Protein 8H6R (pdb70)

Structure (mmCIF, N/CA/C/O backbone):
data_8H6R
#
_entry.id   8H6R
#
_cell.length_a   65.375
_cell.length_b   65.375
_cell.length_c   52.446
_cell.angle_alpha   90.000
_cell.angle_beta   90.000
_cell.angle_gamma   120.000
#
_symmetry.space_group_name_H-M   'P 61'
#
loop_
_entity.id
_entity.type
_entity.pdbx_description
1 polymer 'Transcription elongation factor TFIIS'
2 water water
#
loop_
_atom_site.group_PDB
_atom_site.id
_atom_site.type_symbol
_atom_site.label_atom_id
_atom_site.label_alt_id
_atom_site.label_comp_id
_atom_site.label_asym_id
_atom_site.label_entity_id
_atom_site.label_seq_id
_atom_site.pdbx_PDB_ins_code
_atom_site.Cartn_x
_atom_site.Cartn_y
_atom_site.Cartn_z
_atom_site.occupancy
_atom_site.B_iso_or_equiv
_atom_site.auth_seq_id
_atom_site.auth_comp_id
_atom_site.auth_asym_id
_atom_site.auth_atom_id
_atom_site.pdbx_PDB_model_num
ATOM 1 N N . MET A 1 1 ? -15.40725 -8.67440 -4.80123 1.000 55.66916 1 MET A N 1
ATOM 2 C CA . MET A 1 1 ? -16.05913 -9.98581 -4.47560 1.000 51.55795 1 MET A CA 1
ATOM 3 C C . MET A 1 1 ? -17.46781 -9.75280 -3.94405 1.000 47.78404 1 MET A C 1
ATOM 4 O O . MET A 1 1 ? -17.80119 -8.66431 -3.45041 1.000 44.34054 1 MET A O 1
ATOM 20 N N . GLU A 1 2 ? -18.30056 -10.79108 -4.03926 1.000 45.29511 2 GLU A N 1
ATOM 21 C CA . GLU A 1 2 ? -19.67689 -10.67914 -3.56547 1.000 44.10371 2 GLU A CA 1
ATOM 22 C C . GLU A 1 2 ? -19.71852 -10.65349 -2.04867 1.000 42.68765 2 GLU A C 1
ATOM 23 O O . GLU A 1 2 ? -20.59715 -10.01609 -1.45258 1.000 41.67222 2 GLU A O 1
ATOM 35 N N . SER A 1 3 ? -18.78703 -11.35830 -1.40880 1.000 43.26607 3 SER A N 1
ATOM 36 C CA . SER A 1 3 ? -18.75782 -11.35549 0.04723 1.000 41.48816 3 SER A CA 1
ATOM 37 C C . SER A 1 3 ? -18.51259 -9.94762 0.56997 1.000 41.08503 3 SER A C 1
ATOM 38 O O . SER A 1 3 ? -19.13384 -9.52123 1.55039 1.000 40.59214 3 SER A O 1
ATOM 46 N N . ASP A 1 4 ? -17.62382 -9.20207 -0.09185 1.000 40.42968 4 ASP A N 1
ATOM 47 C CA . ASP A 1 4 ? -17.37486 -7.82182 0.30924 1.000 41.14613 4 ASP A CA 1
ATOM 48 C C . ASP A 1 4 ? -18.60539 -6.95247 0.08236 1.000 39.48944 4 ASP A C 1
ATOM 49 O O . ASP A 1 4 ? -18.92854 -6.09530 0.91275 1.000 38.37543 4 ASP A O 1
ATOM 58 N N . LEU A 1 5 ? -19.29617 -7.15050 -1.04228 1.000 40.34725 5 LEU A N 1
ATOM 59 C CA . LEU A 1 5 ? -20.53708 -6.42404 -1.28618 1.000 39.65106 5 LEU A CA 1
ATOM 60 C C . LEU A 1 5 ? -21.53364 -6.66777 -0.16115 1.000 37.11313 5 LEU A C 1
ATOM 61 O O . LEU A 1 5 ? -22.11108 -5.72376 0.39374 1.000 35.80727 5 LEU A O 1
ATOM 77 N N . ILE A 1 6 ? -21.74518 -7.93921 0.18558 1.000 37.35802 6 ILE A N 1
ATOM 78 C CA . ILE A 1 6 ? -22.69910 -8.28130 1.23655 1.000 37.81569 6 ILE A CA 1
ATOM 79 C C . ILE A 1 6 ? -22.28559 -7.63628 2.55253 1.000 36.17619 6 ILE A C 1
ATOM 80 O O . ILE A 1 6 ? -23.10997 -7.05233 3.26201 1.000 34.77230 6 ILE A O 1
ATOM 96 N N . ASP A 1 7 ? -21.00244 -7.74034 2.90641 1.000 37.87927 7 ASP A N 1
ATOM 97 C CA . ASP A 1 7 ? -20.53881 -7.19996 4.18064 1.000 36.98001 7 ASP A CA 1
ATOM 98 C C . ASP A 1 7 ? -20.72613 -5.68747 4.24815 1.000 35.00251 7 ASP A C 1
ATOM 99 O O . ASP A 1 7 ? -21.18335 -5.15232 5.26874 1.000 33.11858 7 ASP A O 1
ATOM 108 N N . LEU A 1 8 ? -20.35029 -4.97657 3.18097 1.000 35.52234 8 LEU A N 1
ATOM 109 C CA . LEU A 1 8 ? -20.49700 -3.52625 3.17554 1.000 34.65832 8 LEU A CA 1
ATOM 110 C C . LEU A 1 8 ? -21.96236 -3.13060 3.26223 1.000 34.08452 8 LEU A C 1
ATOM 111 O O . LEU A 1 8 ? -22.31693 -2.18540 3.97904 1.000 33.27366 8 LEU A O 1
ATOM 127 N N . PHE A 1 9 ? -22.83909 -3.84789 2.55520 1.000 33.55151 9 PHE A N 1
ATOM 128 C CA . PHE A 1 9 ? -24.25150 -3.51125 2.65638 1.000 33.42045 9 PHE A CA 1
ATOM 129 C C . PHE A 1 9 ? -24.78472 -3.79270 4.05286 1.000 32.29047 9 PHE A C 1
ATOM 130 O O . PHE A 1 9 ? -25.64422 -3.06259 4.55430 1.000 33.38476 9 PHE A O 1
ATOM 147 N N . GLU A 1 10 ? -24.32213 -4.87461 4.67868 1.000 33.10127 10 GLU A N 1
ATOM 148 C CA . GLU A 1 10 ? -24.75724 -5.17475 6.03680 1.000 34.24367 10 GLU A CA 1
ATOM 149 C C . GLU A 1 10 ? -24.35021 -4.06542 6.99250 1.000 32.38340 10 GLU A C 1
ATOM 150 O O . GLU A 1 10 ? -25.14394 -3.64185 7.84286 1.000 32.11476 10 GLU A O 1
ATOM 162 N N . GLY A 1 11 ? -23.11317 -3.58364 6.87116 1.000 33.09601 11 GLY A N 1
ATOM 163 C CA . GLY A 1 11 ? -22.69699 -2.44468 7.67131 1.000 32.39652 11 GLY A CA 1
ATOM 164 C C . GLY A 1 11 ? -23.57976 -1.22602 7.43720 1.000 34.01419 11 GLY A C 1
ATOM 165 O O . GLY A 1 11 ? -24.04093 -0.58264 8.38335 1.000 34.43318 11 GLY A O 1
ATOM 169 N N . ALA A 1 12 ? -23.82372 -0.91115 6.16539 1.000 31.74319 12 ALA A N 1
ATOM 170 C CA . ALA A 1 12 ? -24.65434 0.24593 5.84094 1.000 31.87164 12 ALA A CA 1
ATOM 171 C C . ALA A 1 12 ? -26.04552 0.12119 6.44386 1.000 31.35414 12 ALA A C 1
ATOM 172 O O . ALA A 1 12 ? -26.58122 1.09050 6.99639 1.000 30.35454 12 ALA A O 1
ATOM 179 N N . LYS A 1 13 ? -26.65548 -1.06050 6.33464 1.000 29.80846 13 LYS A N 1
ATOM 180 C CA . LYS A 1 13 ? -28.01436 -1.23772 6.83121 1.000 32.04352 13 LYS A CA 1
ATOM 181 C C . LYS A 1 13 ? -28.05089 -1.19259 8.35233 1.000 33.28577 13 LYS A C 1
ATOM 182 O O . LYS A 1 13 ? -28.95260 -0.58135 8.93217 1.000 32.01526 13 LYS A O 1
ATOM 201 N N . LYS A 1 14 ? -27.09274 -1.84266 9.01398 1.000 33.08595 14 LYS A N 1
ATOM 202 C CA . LYS A 1 14 ? -26.99072 -1.73581 10.46414 1.000 33.23798 14 LYS A CA 1
ATOM 203 C C . LYS A 1 14 ? -26.93546 -0.27677 10.89177 1.000 32.71725 14 LYS A C 1
ATOM 204 O O . LYS A 1 14 ? -27.63268 0.14515 11.82299 1.000 32.79330 14 LYS A O 1
ATOM 223 N N . ALA A 1 15 ? -26.09925 0.51525 10.21134 1.000 31.86600 15 ALA A N 1
ATOM 224 C CA . ALA A 1 15 ? -25.95043 1.91872 10.58085 1.000 32.82608 15 ALA A CA 1
ATOM 225 C C . ALA A 1 15 ? -27.24470 2.69296 10.34649 1.000 32.95993 15 ALA A C 1
ATOM 226 O O . ALA A 1 15 ? -27.73309 3.38972 11.24491 1.000 33.19486 15 ALA A O 1
ATOM 233 N N . ALA A 1 16 ? -27.80835 2.59337 9.14063 1.000 33.63842 16 ALA A N 1
ATOM 234 C CA . ALA A 1 16 ? -29.05707 3.28740 8.84272 1.000 35.04003 16 ALA A CA 1
ATOM 235 C C . ALA A 1 16 ? -30.14510 2.91483 9.84127 1.000 34.71950 16 ALA A C 1
ATOM 236 O O . ALA A 1 16 ? -30.94280 3.76520 10.25838 1.000 35.20165 16 ALA A O 1
ATOM 243 N N . ASP A 1 17 ? -30.17768 1.64762 10.25706 1.000 34.49281 17 ASP A N 1
ATOM 244 C CA . ASP A 1 17 ? -31.25328 1.16103 11.11099 1.000 35.83735 17 ASP A CA 1
ATOM 245 C C . ASP A 1 17 ? -31.06916 1.61143 12.55134 1.000 34.21921 17 ASP A C 1
ATOM 246 O O . ASP A 1 17 ? -32.04443 1.98203 13.21223 1.000 33.69865 17 ASP A O 1
ATOM 255 N N . ALA A 1 18 ? -29.83256 1.59695 13.05784 1.000 34.41088 18 ALA A N 1
ATOM 256 C CA . ALA A 1 18 ? -29.57892 2.19763 14.36231 1.000 34.08539 18 ALA A CA 1
ATOM 257 C C . ALA A 1 18 ? -29.91707 3.68195 14.34565 1.000 35.46384 18 ALA A C 1
ATOM 258 O O . ALA A 1 18 ? -30.43432 4.22122 15.33115 1.000 32.82764 18 ALA A O 1
ATOM 265 N N . ALA A 1 19 ? -29.64177 4.35913 13.22803 1.000 34.87865 19 ALA A N 1
ATOM 266 C CA . ALA A 1 19 ? -29.94506 5.78299 13.14024 1.000 35.81808 19 ALA A CA 1
ATOM 267 C C . ALA A 1 19 ? -31.44741 6.02678 13.17079 1.000 35.37376 19 ALA A C 1
ATOM 268 O O . ALA A 1 19 ? -31.91565 6.98850 13.79352 1.000 34.38786 19 ALA A O 1
ATOM 275 N N . ALA A 1 20 ? -32.21907 5.17074 12.49675 1.000 35.25005 20 ALA A N 1
ATOM 276 C CA . ALA A 1 20 ? -33.66759 5.34724 12.48786 1.000 36.81602 20 ALA A CA 1
ATOM 277 C C . ALA A 1 20 ? -34.29364 4.96271 13.82188 1.000 35.22643 20 ALA A C 1
ATOM 278 O O . ALA A 1 20 ? -35.27312 5.58529 14.24791 1.000 33.64844 20 ALA A O 1
ATOM 285 N N . LEU A 1 21 ? -33.75461 3.94394 14.49473 1.000 35.79711 21 LEU A N 1
ATOM 286 C CA . LEU A 1 21 ? -34.34280 3.48813 15.74902 1.000 36.68516 21 LEU A CA 1
ATOM 287 C C . LEU A 1 21 ? -33.91579 4.34381 16.92894 1.000 36.46130 21 LEU A C 1
ATOM 288 O O . LEU A 1 21 ? -34.69864 4.51920 17.86624 1.000 34.65047 21 LEU A O 1
ATOM 304 N N . ASP A 1 22 ? -32.69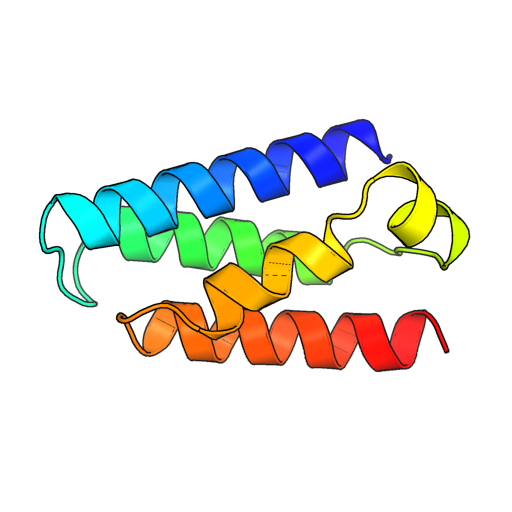460 4.87475 16.90983 1.000 35.98798 22 ASP A N 1
ATOM 305 C CA . ASP A 1 22 ? -32.19816 5.72214 17.98625 1.000 36.61541 22 ASP A CA 1
ATOM 306 C C . ASP A 1 22 ? -32.52341 7.19461 17.76624 1.000 36.45432 22 ASP A C 1
ATOM 307 O O . ASP A 1 22 ? -32.07371 8.04337 18.54151 1.000 37.70681 22 ASP A O 1
ATOM 316 N N . GLY A 1 23 ? -33.28324 7.51512 16.72449 1.000 37.50640 23 GLY A N 1
ATOM 317 C CA . GLY A 1 23 ? -33.64132 8.89257 16.45450 1.000 38.32156 23 GLY A CA 1
ATOM 318 C C . GLY A 1 23 ? -32.44120 9.80356 16.30275 1.000 38.91631 23 GLY A C 1
ATOM 319 O O . GLY A 1 23 ? -32.32940 10.82174 16.99416 1.000 41.69392 23 GLY A O 1
ATOM 323 N N . VAL A 1 24 ? -31.54046 9.44803 15.39438 1.000 38.59639 24 VAL A N 1
ATOM 324 C CA . VA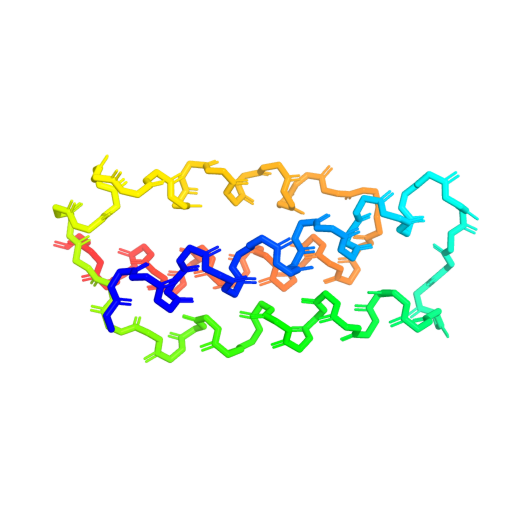L A 1 24 ? -30.30971 10.19677 15.17610 1.000 40.26802 24 VAL A CA 1
ATOM 325 C C . VAL A 1 24 ? -30.52640 11.19781 14.05201 1.000 42.55174 24 VAL A C 1
ATOM 326 O O . VAL A 1 24 ? -31.17672 10.89511 13.04326 1.000 42.53154 24 VAL A O 1
ATOM 330 N N . THR A 1 25 ? -29.97316 12.39693 14.22354 1.000 44.45589 25 THR A N 1
ATOM 331 C CA . THR A 1 25 ? -30.06725 13.44075 13.21743 1.000 44.36507 25 THR A CA 1
ATOM 332 C C . THR A 1 25 ? -28.95092 13.27695 12.18505 1.000 45.80210 25 THR A C 1
ATOM 333 O O . THR A 1 25 ? -28.10779 12.38104 12.27552 1.000 44.56681 25 THR A O 1
ATOM 337 N N . SER A 1 26 ? -28.93952 14.16725 11.18895 1.000 46.83366 26 SER A N 1
ATOM 338 C CA . SER A 1 26 ? -27.93609 14.08265 10.13183 1.000 46.76746 26 SER A CA 1
ATOM 339 C C . SER A 1 26 ? -26.52096 14.21252 10.68272 1.000 46.76764 26 SER A C 1
ATOM 340 O O . SER A 1 26 ? -25.57739 13.65930 10.10678 1.000 45.73551 26 SER A O 1
ATOM 344 N N . SER A 1 27 ? -26.35270 14.93253 11.78789 1.000 47.83648 27 SER A N 1
ATOM 345 C CA . SER A 1 27 ? -25.04455 15.12457 12.39831 1.000 47.64808 27 SER A CA 1
ATOM 346 C C . SER A 1 27 ? -24.63081 13.97023 13.30478 1.000 45.68636 27 SER A C 1
ATOM 347 O O . SER A 1 27 ? -23.66633 14.12118 14.06184 1.000 47.99431 27 SER A O 1
ATOM 351 N N . GLY A 1 28 ? -25.32117 12.83353 13.24484 1.000 45.45874 28 GLY A N 1
ATOM 352 C CA . GLY A 1 28 ? -25.01810 11.71070 14.09821 1.000 44.83249 28 GLY A CA 1
ATOM 353 C C . GLY A 1 28 ? -23.97585 10.78763 13.50286 1.000 43.25223 28 GLY A C 1
ATOM 354 O O . GLY A 1 28 ? -23.76377 10.74868 12.28562 1.000 42.48609 28 GLY A O 1
ATOM 358 N N . PRO A 1 29 ? -23.30192 10.01477 14.36114 1.000 44.21364 29 PRO A N 1
ATOM 359 C CA . PRO A 1 29 ? -22.24275 9.12918 13.84301 1.000 45.23731 29 PRO A CA 1
ATOM 360 C C . PRO A 1 29 ? -22.77978 7.98001 13.00884 1.000 41.58588 29 PRO A C 1
ATOM 361 O O . PRO A 1 29 ? -22.12993 7.56760 12.03828 1.000 39.74561 29 PRO A O 1
ATOM 372 N N . GLU A 1 30 ? -23.94244 7.43291 13.37207 1.000 41.58487 30 GLU A N 1
ATOM 373 C CA . GLU A 1 30 ? -24.51491 6.34002 12.59331 1.000 41.00448 30 GLU A CA 1
ATOM 374 C C . GLU A 1 30 ? -24.78007 6.77477 11.15987 1.000 37.88041 30 GLU A C 1
ATOM 375 O O . GLU A 1 30 ? -24.53156 6.01688 10.21243 1.000 35.36090 30 GLU A O 1
ATOM 387 N N . VAL A 1 31 ? -25.28981 7.99340 10.98181 1.000 39.01121 31 VAL A N 1
ATOM 388 C CA . VAL A 1 31 ? -25.50139 8.51081 9.63618 1.000 38.56912 31 VAL A CA 1
ATOM 389 C C . VAL A 1 31 ? -24.18229 8.55711 8.88061 1.000 37.16222 31 VAL A C 1
ATOM 390 O O . VAL A 1 31 ? -24.11006 8.16197 7.71580 1.000 37.15415 31 VAL A O 1
ATOM 403 N N . SER A 1 32 ? -23.11438 9.02045 9.53308 1.000 38.90522 32 SER A N 1
ATOM 404 C CA . SER A 1 32 ? -21.82487 9.11075 8.85420 1.000 40.48752 32 SER A CA 1
ATOM 405 C C . SER A 1 32 ? -21.31861 7.73344 8.43911 1.000 38.97252 32 SER A C 1
ATOM 406 O O . SER A 1 32 ? -20.78948 7.56064 7.33225 1.000 38.36052 32 SER A O 1
ATOM 414 N N . GLN A 1 33 ? -21.46237 6.74156 9.31978 1.000 38.89076 33 GLN A N 1
ATOM 415 C CA . GLN A 1 33 ? -21.02068 5.39285 8.98100 1.000 37.82797 33 GLN A CA 1
ATOM 416 C C . GLN A 1 33 ? -21.81962 4.83704 7.81001 1.000 36.05723 33 GLN A C 1
ATOM 417 O O . GLN A 1 33 ? -21.25452 4.21732 6.89931 1.000 36.06603 33 GLN A O 1
ATOM 431 N N . CYS A 1 34 ? -23.13812 5.04381 7.81575 1.000 37.60742 34 CYS A N 1
ATOM 432 C CA . CYS A 1 34 ? -23.95101 4.59777 6.69009 1.000 37.29769 34 CYS A CA 1
ATOM 433 C C . CYS A 1 34 ? -23.52516 5.28977 5.39953 1.000 37.57001 34 CYS A C 1
ATOM 434 O O . CYS A 1 34 ? -23.42713 4.65309 4.34590 1.000 36.13368 34 CYS A O 1
ATOM 442 N N . ILE A 1 35 ? -23.27814 6.59829 5.46857 1.000 36.95864 35 ILE A N 1
ATOM 443 C CA . ILE A 1 35 ? -22.87184 7.35655 4.28937 1.000 39.03313 35 ILE A CA 1
ATOM 444 C C . ILE A 1 35 ? -21.58878 6.77118 3.71647 1.000 38.92548 35 ILE A C 1
ATOM 445 O O . ILE A 1 35 ? -21.48591 6.49725 2.51284 1.000 37.69989 35 ILE A O 1
ATOM 461 N N . ASP A 1 36 ? -20.58117 6.56548 4.57029 1.000 38.78415 36 ASP A N 1
ATOM 462 C CA . ASP A 1 36 ? -19.31064 6.01993 4.10110 1.000 39.11300 36 ASP A CA 1
ATOM 463 C C . ASP A 1 36 ? -19.50272 4.63899 3.48387 1.000 37.62332 36 ASP A C 1
ATOM 464 O O . ASP A 1 36 ? -19.00073 4.35546 2.38584 1.000 38.12287 36 ASP A O 1
ATOM 473 N N . ALA A 1 37 ? -20.22138 3.76040 4.19024 1.000 38.24565 37 ALA A N 1
ATOM 474 C CA . ALA A 1 37 ? -20.46194 2.42089 3.66879 1.000 38.10241 37 ALA A CA 1
ATOM 475 C C . ALA A 1 37 ? -21.11023 2.48119 2.29376 1.000 37.04362 37 ALA A C 1
ATOM 476 O O . ALA A 1 37 ? -20.74131 1.72330 1.38995 1.000 36.31688 37 ALA A O 1
ATOM 483 N N . LEU A 1 38 ? -22.07457 3.38405 2.11294 1.000 37.84892 38 LEU A N 1
ATOM 484 C CA . LEU A 1 38 ? -22.73591 3.49889 0.82000 1.000 37.18319 38 LEU A CA 1
ATOM 485 C C . LEU A 1 38 ? -21.79943 4.05528 -0.24325 1.000 37.95890 38 LEU A C 1
ATOM 486 O O . LEU A 1 38 ? -21.93502 3.71596 -1.42433 1.000 36.59662 38 LEU A O 1
ATOM 502 N N . LYS A 1 39 ? -20.85723 4.91484 0.14965 1.000 38.29938 39 LYS A N 1
ATOM 503 C CA . LYS A 1 39 ? -19.94004 5.48286 -0.83369 1.000 38.58423 39 LYS A CA 1
ATOM 504 C C . LYS A 1 39 ? -18.92909 4.45502 -1.32487 1.000 37.00164 39 LYS A C 1
ATOM 505 O O . LYS A 1 39 ? -18.58142 4.44825 -2.51168 1.000 36.67931 39 LYS A O 1
ATOM 524 N N . GLN A 1 40 ? -18.42667 3.59571 -0.43593 1.000 38.38022 40 GLN A N 1
ATOM 525 C CA . GLN A 1 40 ? -17.52064 2.54690 -0.89610 1.000 39.65880 40 GLN A CA 1
ATOM 526 C C . GLN A 1 40 ? -18.21011 1.63385 -1.89996 1.000 38.33714 40 GLN A C 1
ATOM 527 O O . GLN A 1 40 ? -17.59002 1.17363 -2.86873 1.000 37.35270 40 GLN A O 1
ATOM 541 N N . LEU A 1 41 ? -19.49424 1.35847 -1.67748 1.000 38.72879 41 LEU A N 1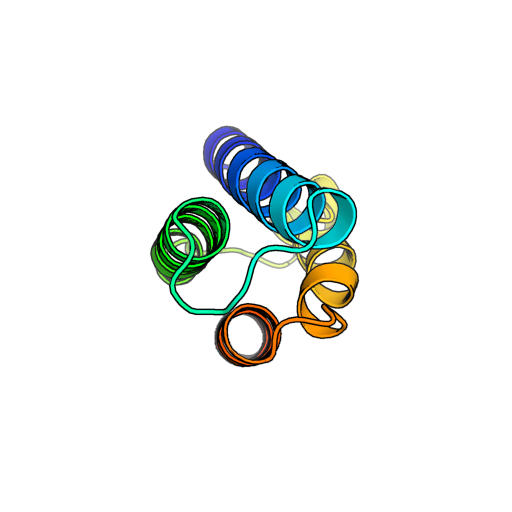
ATOM 542 C CA . LEU A 1 41 ? -20.21454 0.45522 -2.56549 1.000 38.94939 41 LEU A CA 1
ATOM 543 C C . LEU A 1 41 ? -20.25935 0.98421 -3.99255 1.000 39.40256 41 LEU A C 1
ATOM 544 O O . LEU A 1 41 ? -20.33630 0.19955 -4.94170 1.000 38.36975 41 LEU A O 1
ATOM 560 N N . LYS A 1 42 ? -20.21893 2.30685 -4.16815 1.000 38.65616 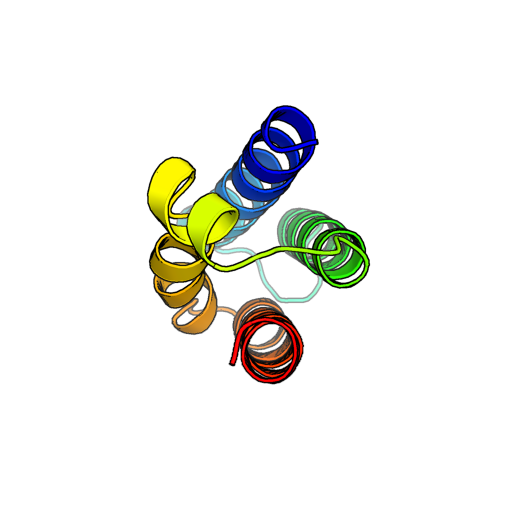42 LYS A N 1
ATOM 561 C CA . LYS A 1 42 ? -20.26269 2.86639 -5.51431 1.000 38.53867 42 LYS A CA 1
ATOM 562 C C . LYS A 1 42 ? -19.15875 2.28656 -6.39344 1.000 38.55001 42 LYS A C 1
ATOM 563 O O . LYS A 1 42 ? -19.38228 1.98824 -7.57224 1.000 37.89464 42 LYS A O 1
ATOM 582 N N . LYS A 1 43 ? -17.95670 2.12552 -5.83611 1.000 39.79396 43 LYS A N 1
ATOM 583 C CA . LYS A 1 43 ? -16.79406 1.68046 -6.59268 1.000 40.87354 43 LYS A CA 1
ATOM 584 C C . LYS A 1 43 ? -16.84628 0.19699 -6.94267 1.000 40.25530 43 LYS A C 1
ATOM 585 O O . LYS A 1 43 ? -15.99901 -0.26822 -7.71080 1.000 41.51537 43 LYS A O 1
ATOM 604 N N . PHE A 1 44 ? -17.82040 -0.54483 -6.42508 1.000 40.59434 44 PHE A N 1
ATOM 605 C CA . PHE A 1 44 ? -17.88219 -1.98434 -6.65386 1.000 41.29977 44 PHE A CA 1
ATOM 606 C C . PHE A 1 44 ? -18.37436 -2.26199 -8.06378 1.000 40.31332 44 PHE A C 1
ATOM 607 O O . PHE A 1 44 ? -19.47153 -1.82395 -8.42654 1.000 39.21783 44 PHE A O 1
ATOM 624 N N . PRO A 1 45 ? -17.61044 -2.98790 -8.89290 1.000 41.94997 45 PRO A N 1
ATOM 625 C CA . PRO A 1 45 ? -18.07095 -3.27562 -10.27133 1.000 40.69713 45 PRO A CA 1
ATOM 626 C C . PRO A 1 45 ? -19.13343 -4.36756 -10.29265 1.000 39.85030 45 PRO A C 1
ATOM 627 O O . PRO A 1 45 ? -18.90759 -5.50892 -10.70720 1.000 40.17414 45 PRO A O 1
ATOM 638 N N . VAL A 1 46 ? -20.33527 -4.02530 -9.81629 1.000 40.61939 46 VAL A N 1
ATOM 639 C CA . VAL A 1 46 ? -21.40881 -5.00747 -9.74040 1.000 40.30011 46 VAL A CA 1
ATOM 640 C C . VAL A 1 46 ? -21.81010 -5.43932 -11.14689 1.000 40.18833 46 VAL A C 1
ATOM 641 O O . VAL A 1 46 ? -21.67440 -4.68507 -12.12241 1.000 39.78805 46 VAL A O 1
ATOM 654 N N . THR A 1 47 ? -22.30691 -6.66358 -11.25584 1.000 40.41216 47 THR A N 1
ATOM 655 C CA . THR A 1 47 ? -22.87562 -7.18778 -12.48571 1.000 40.60280 47 THR A CA 1
ATOM 656 C C . THR A 1 47 ? -24.29510 -7.66215 -12.20550 1.000 40.66703 47 THR A C 1
ATOM 657 O O . THR A 1 47 ? -24.72680 -7.76826 -11.05517 1.000 39.76572 47 THR A O 1
ATOM 668 N N . TYR A 1 48 ? -25.02267 -7.96206 -13.28061 1.000 39.25533 48 TYR A N 1
ATOM 669 C CA . TYR A 1 48 ? -26.40621 -8.39661 -13.12926 1.000 39.65660 48 TYR A CA 1
ATOM 670 C C . TYR A 1 48 ? -26.49545 -9.63575 -12.24794 1.000 39.00253 48 TYR A C 1
ATOM 671 O O . TYR A 1 48 ? -27.24213 -9.65895 -11.26241 1.000 38.15819 48 TYR A O 1
ATOM 689 N N . ASP A 1 49 ? -25.73761 -10.68161 -12.58969 1.000 39.88960 49 ASP A N 1
ATOM 690 C CA . ASP A 1 49 ? -25.78482 -11.90931 -11.79965 1.000 41.44990 49 ASP A CA 1
ATOM 691 C C . ASP A 1 49 ? -25.38354 -11.65898 -10.35177 1.000 41.83744 49 ASP A C 1
ATOM 692 O O . ASP A 1 49 ? -25.89246 -12.33214 -9.44490 1.000 41.32320 49 ASP A O 1
ATOM 701 N N . THR A 1 50 ? -24.47169 -10.71683 -10.11304 1.000 39.21271 50 THR A N 1
ATOM 702 C CA . THR A 1 50 ? -24.14631 -10.35039 -8.73997 1.000 41.34515 50 THR A CA 1
ATOM 703 C C . THR A 1 50 ? -25.38416 -9.83038 -8.02168 1.000 39.46093 50 THR A C 1
ATOM 704 O O . THR A 1 50 ? -25.66135 -10.20883 -6.87869 1.000 38.74682 50 THR A O 1
ATOM 715 N N . LEU A 1 51 ? -26.15660 -8.97120 -8.68890 1.000 37.71801 51 LEU A N 1
ATOM 716 C CA . LEU A 1 51 ? -27.34633 -8.42078 -8.05114 1.000 38.19124 51 LEU A CA 1
ATOM 717 C C . LEU A 1 51 ? -28.43689 -9.47042 -7.89861 1.000 39.00666 51 LEU A C 1
ATOM 718 O O . LEU A 1 51 ? -29.29863 -9.34808 -7.02127 1.000 39.07394 51 LEU A O 1
ATOM 734 N N . VAL A 1 52 ? -28.42588 -10.50304 -8.73745 1.000 39.55879 52 VAL A N 1
ATOM 735 C CA . VAL A 1 52 ? -29.37920 -11.59172 -8.55097 1.000 39.14271 52 VAL A CA 1
ATOM 736 C C . VAL A 1 52 ? -28.99174 -12.42740 -7.33725 1.000 38.91222 52 VAL A C 1
ATOM 737 O O . VAL A 1 52 ? -29.83207 -12.75648 -6.49070 1.000 38.85376 52 VAL A O 1
ATOM 750 N N . ALA A 1 53 ? -27.70970 -12.77966 -7.23441 1.000 38.38676 53 ALA A N 1
ATOM 751 C CA . ALA A 1 53 ? -27.27057 -13.68591 -6.17996 1.000 38.76295 53 ALA A CA 1
ATOM 752 C C . ALA A 1 53 ? -27.28327 -13.00512 -4.81763 1.000 39.19715 53 ALA A C 1
ATOM 753 O O . ALA A 1 53 ? -27.63497 -13.62803 -3.80844 1.000 37.69587 53 ALA A O 1
ATOM 760 N N . THR A 1 54 ? -26.89842 -11.73115 -4.76575 1.000 37.86105 54 THR A N 1
ATOM 761 C CA . THR A 1 54 ? -26.77288 -11.02751 -3.49630 1.000 38.52618 54 THR A CA 1
ATOM 762 C C . THR A 1 54 ? -28.02614 -10.25035 -3.11860 1.000 37.19124 54 THR A C 1
ATOM 763 O O . THR A 1 54 ? -28.28825 -10.05793 -1.92578 1.000 36.20048 54 THR A O 1
ATOM 774 N N . GLN A 1 55 ? -28.79943 -9.79266 -4.10246 1.000 35.81651 55 GLN A N 1
ATOM 775 C CA . GLN A 1 55 ? -30.00213 -8.99018 -3.90537 1.000 36.15136 55 GLN A CA 1
ATOM 776 C C . GLN A 1 55 ? -29.71038 -7.64236 -3.25404 1.000 34.54437 55 GLN A C 1
ATOM 777 O O . GLN A 1 55 ? -30.64153 -6.94840 -2.83338 1.000 34.53477 55 GLN A O 1
ATOM 791 N N . VAL A 1 56 ? -28.44076 -7.24164 -3.17795 1.000 33.55155 56 VAL A N 1
ATOM 792 C CA . VAL A 1 56 ? -28.09462 -5.97941 -2.52768 1.000 33.52629 56 VAL A CA 1
ATOM 793 C C . VAL A 1 56 ? -28.77617 -4.81508 -3.22524 1.000 34.43465 56 VAL A C 1
ATOM 794 O O . VAL A 1 56 ? -29.20156 -3.84523 -2.58247 1.000 33.54189 56 VAL A O 1
ATOM 807 N N . GLY A 1 57 ? -28.88833 -4.88516 -4.55085 1.000 34.64875 57 GLY A N 1
ATOM 808 C CA . GLY A 1 57 ? -29.59842 -3.84814 -5.27445 1.000 34.19799 57 GLY A CA 1
ATOM 809 C C . GLY A 1 57 ? -31.03086 -3.69088 -4.78855 1.000 34.90743 57 GLY A C 1
ATOM 810 O O . GLY A 1 57 ? -31.47962 -2.58440 -4.49140 1.000 33.06124 57 GLY A O 1
ATOM 814 N N . LYS A 1 58 ? -31.75735 -4.80622 -4.70406 1.000 34.02965 58 LYS A N 1
ATOM 815 C CA . LYS A 1 58 ? -33.11338 -4.75806 -4.16143 1.000 34.82312 58 LYS A CA 1
ATOM 816 C C . LYS A 1 58 ? -33.11231 -4.20381 -2.74378 1.000 33.18857 58 LYS A C 1
ATOM 817 O O . LYS A 1 58 ? -33.92384 -3.33584 -2.40086 1.000 34.58990 58 LYS A O 1
ATOM 836 N N . LYS A 1 59 ? -32.22007 -4.71356 -1.89409 1.000 33.03701 59 LYS A N 1
ATOM 837 C CA . LYS A 1 59 ? -32.21773 -4.30976 -0.49580 1.000 34.35959 59 LYS A CA 1
ATOM 838 C C . LYS A 1 59 ? -31.85237 -2.84249 -0.31427 1.000 34.66567 59 LYS A C 1
ATOM 839 O O . LYS A 1 59 ? -32.10180 -2.28479 0.75999 1.000 34.25291 59 LYS A O 1
ATOM 858 N N . LEU A 1 60 ? -31.26014 -2.20449 -1.32466 1.000 33.76607 60 LEU A N 1
ATOM 859 C CA . LEU A 1 60 ? -30.90511 -0.79642 -1.19255 1.000 35.67187 60 LEU A CA 1
ATOM 860 C C . LEU A 1 60 ? -32.10224 0.13446 -1.34581 1.000 34.93308 60 LEU A C 1
ATOM 861 O O . LEU A 1 60 ? -32.01114 1.30463 -0.95995 1.000 35.28227 60 LEU A O 1
ATOM 877 N N . ARG A 1 61 ? -33.21772 -0.35060 -1.90126 1.000 32.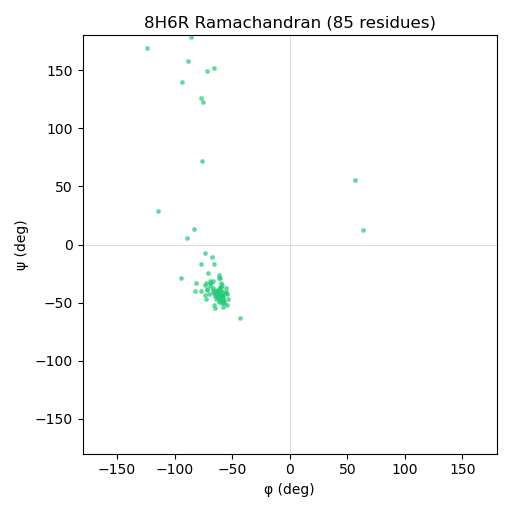81660 61 ARG A N 1
ATOM 878 C CA . ARG A 1 61 ? -34.41078 0.48406 -2.01088 1.000 33.71267 61 ARG A CA 1
ATOM 879 C C . ARG A 1 61 ? -34.87141 0.95493 -0.63762 1.000 35.09035 61 ARG A C 1
ATOM 880 O O . ARG A 1 61 ? -35.29045 2.10866 -0.47043 1.000 35.77460 61 ARG A O 1
ATOM 901 N N . SER A 1 62 ? -34.80246 0.07004 0.35964 1.000 34.46432 62 SER A N 1
ATOM 902 C CA . SER A 1 62 ? -35.14833 0.45463 1.72330 1.000 35.37663 62 SER A CA 1
ATOM 903 C C . SER A 1 62 ? -34.34884 1.67379 2.16516 1.000 34.33309 62 SER A C 1
ATOM 904 O O . SER A 1 62 ? -34.91518 2.66710 2.63420 1.000 36.03197 62 SER A O 1
ATOM 912 N N . LEU A 1 63 ? -33.02147 1.61225 2.02757 1.000 33.96621 63 LEU A N 1
ATOM 913 C CA . LEU A 1 63 ? -32.19678 2.76701 2.36541 1.000 33.50297 63 LEU A CA 1
ATOM 914 C C . LEU A 1 63 ? -32.58478 3.98129 1.53233 1.000 35.84781 63 LEU A C 1
ATOM 915 O O . LEU A 1 63 ? -32.53056 5.11347 2.02333 1.000 34.71383 63 LEU A O 1
ATOM 931 N N . ALA A 1 64 ? -32.98142 3.76553 0.27477 1.000 35.96042 64 ALA A N 1
ATOM 932 C CA . ALA A 1 64 ? -33.46960 4.84954 -0.56899 1.000 35.78451 64 ALA A CA 1
ATOM 933 C C . ALA A 1 64 ? -34.80223 5.40465 -0.08875 1.000 37.66165 64 ALA A C 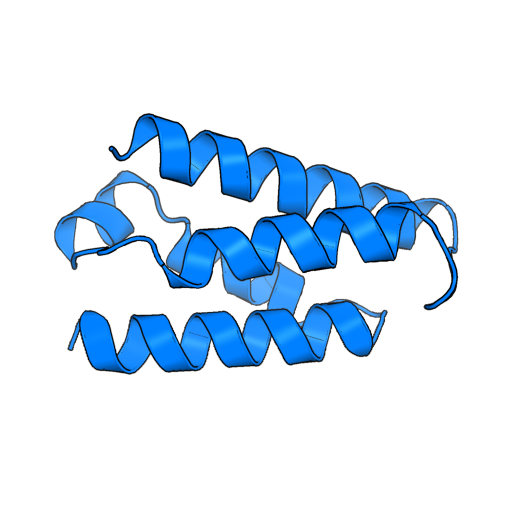1
ATOM 934 O O . ALA A 1 64 ? -35.25030 6.42933 -0.60975 1.000 37.57111 64 ALA A O 1
ATOM 941 N N . LYS A 1 65 ? -35.45787 4.73883 0.85988 1.000 36.54001 65 LYS A N 1
ATOM 942 C CA . LYS A 1 65 ? -36.63677 5.28728 1.52214 1.000 39.39045 65 LYS A CA 1
ATOM 943 C C . LYS A 1 65 ? -36.39271 5.55756 3.00866 1.000 39.33158 65 LYS A C 1
ATOM 944 O O . LYS A 1 65 ? -37.32110 5.48675 3.81737 1.000 39.18332 65 LYS A O 1
ATOM 963 N N . HIS A 1 66 ? -35.14975 5.85619 3.37869 1.000 38.59099 66 HIS A N 1
ATOM 964 C CA . HIS A 1 66 ? -34.81406 6.10215 4.77170 1.000 39.43197 66 HIS A CA 1
ATOM 965 C C . HIS A 1 66 ? -35.38094 7.44904 5.22399 1.000 39.75730 66 HIS A C 1
ATOM 966 O O . HIS A 1 66 ? -35.50019 8.38113 4.42424 1.000 38.27800 66 HIS A O 1
ATOM 980 N N . PRO A 1 67 ? -35.73759 7.57437 6.50796 1.000 39.30821 67 PRO A N 1
ATOM 981 C CA . PRO A 1 67 ? -36.24501 8.87356 6.98736 1.000 39.51169 67 PRO A CA 1
ATOM 982 C C . PRO A 1 67 ? -35.19811 9.97152 6.97224 1.000 38.24372 67 PRO A C 1
ATOM 983 O O . PRO A 1 67 ? -35.55838 11.13913 6.77597 1.000 37.55002 67 PRO A O 1
ATOM 994 N N . VAL A 1 68 ? -33.92460 9.64495 7.17980 1.000 40.18617 68 VAL A N 1
ATOM 995 C CA . VAL A 1 68 ? -32.85915 10.63940 7.13651 1.000 39.44271 68 VAL A CA 1
ATOM 996 C C . VAL A 1 68 ? -32.55265 10.95863 5.67894 1.000 40.13293 68 VAL A C 1
ATOM 997 O O . VAL A 1 68 ? -32.26571 10.06123 4.88255 1.000 38.65827 68 VAL A O 1
ATOM 1010 N N . GLU A 1 69 ? -32.60739 12.24557 5.34034 1.000 41.98569 69 GLU A N 1
ATOM 1011 C CA . GLU A 1 69 ? -32.48729 12.64087 3.94217 1.000 43.16017 69 GLU A CA 1
ATOM 1012 C C . GLU A 1 69 ? -31.08987 12.40321 3.39597 1.000 41.42586 69 GLU A C 1
ATOM 1013 O O . GLU A 1 69 ? -30.94581 12.14378 2.19784 1.000 39.34083 69 GLU A O 1
ATOM 1025 N N . ASP A 1 70 ? -30.05316 12.53972 4.22801 1.000 42.89432 70 ASP A N 1
ATOM 1026 C CA . ASP A 1 70 ? -28.68806 12.31482 3.75540 1.000 42.60035 70 ASP A CA 1
ATOM 1027 C C . ASP A 1 70 ? -28.51813 10.87652 3.27222 1.000 39.64587 70 ASP A C 1
ATOM 1028 O O . ASP A 1 70 ? -28.03655 10.63005 2.15688 1.000 39.31050 70 ASP A O 1
ATOM 1037 N N . ILE A 1 71 ? -28.95206 9.91646 4.09628 1.000 40.04473 71 ILE A N 1
ATOM 1038 C CA . ILE A 1 71 ? -28.85654 8.50518 3.73171 1.000 39.13576 71 ILE A CA 1
ATOM 1039 C C . ILE A 1 71 ? -29.69020 8.22762 2.49268 1.000 37.25268 71 ILE A C 1
ATOM 1040 O O . ILE A 1 71 ? -29.24769 7.54297 1.56289 1.000 35.59604 71 ILE A O 1
ATOM 1056 N N . LYS A 1 72 ? -30.91518 8.75394 2.45911 1.000 37.18164 72 LYS A N 1
ATOM 1057 C CA . LYS A 1 72 ? -31.78753 8.55234 1.30729 1.000 37.30805 72 LYS A CA 1
ATOM 1058 C C . LYS A 1 72 ? -31.14334 9.07100 0.02604 1.000 36.98214 72 LYS A C 1
ATOM 1059 O O . LYS A 1 72 ? -31.16681 8.39363 -1.00844 1.000 34.92298 72 LYS A O 1
ATOM 1078 N N . SER A 1 73 ? -30.56688 10.27359 0.07592 1.000 38.39000 73 SER A N 1
ATOM 1079 C CA . SER A 1 73 ? -29.96586 10.87384 -1.10986 1.000 39.32627 73 SER A CA 1
ATOM 1080 C C . SER A 1 73 ? -28.78060 10.05174 -1.59849 1.000 37.07787 73 SER A C 1
ATOM 1081 O O . SER A 1 73 ? -28.66051 9.76056 -2.79624 1.000 35.48658 73 SER A O 1
ATOM 1089 N N . VAL A 1 74 ? -27.89171 9.65911 -0.68218 1.000 38.12395 74 VAL A N 1
ATOM 1090 C CA . VAL A 1 74 ? -26.72014 8.89872 -1.10631 1.000 38.00842 74 VAL A CA 1
ATOM 1091 C C . VAL A 1 74 ? -27.12222 7.51472 -1.60242 1.000 37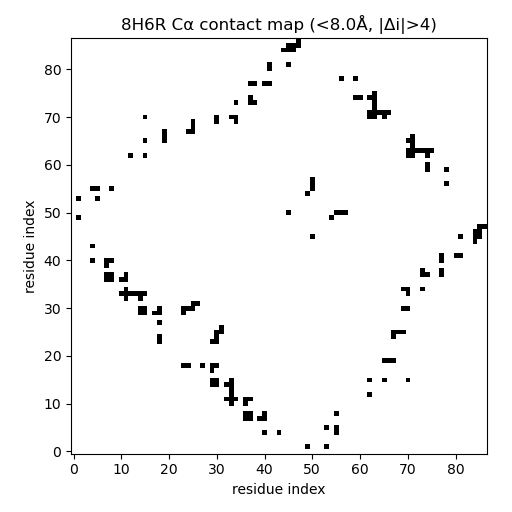.07352 74 VAL A C 1
ATOM 1092 O O . VAL A 1 74 ? -26.49353 6.97277 -2.51927 1.000 36.22525 74 VAL A O 1
ATOM 1105 N N . ALA A 1 75 ? -28.17087 6.92259 -1.02881 1.000 36.17984 75 ALA A N 1
ATOM 1106 C CA . ALA A 1 75 ? -28.64210 5.63168 -1.51818 1.000 35.20566 75 ALA A CA 1
ATOM 1107 C C . ALA A 1 75 ? -29.21902 5.75754 -2.92147 1.000 35.81433 75 ALA A C 1
ATOM 1108 O O . ALA A 1 75 ? -28.97264 4.90130 -3.78100 1.000 33.86393 75 ALA A O 1
ATOM 1115 N N . THR A 1 76 ? -29.98875 6.82012 -3.17090 1.000 35.52175 76 THR A N 1
ATOM 1116 C CA . THR A 1 76 ? -30.46652 7.08281 -4.52308 1.000 36.58363 76 THR A CA 1
ATOM 1117 C C . THR A 1 76 ? -29.30182 7.23007 -5.49297 1.000 35.70896 76 THR A C 1
ATOM 1118 O O . THR A 1 76 ? -29.35221 6.71819 -6.61682 1.000 34.96689 76 THR A O 1
ATOM 1129 N N . ASP A 1 77 ? -28.24636 7.93383 -5.07913 1.000 36.92197 77 ASP A N 1
ATOM 1130 C CA . ASP A 1 77 ? -27.09455 8.11220 -5.96134 1.000 38.28004 77 ASP A CA 1
ATOM 1131 C C . ASP A 1 77 ? -26.40263 6.78223 -6.24564 1.000 36.47165 77 ASP A C 1
ATOM 1132 O O . ASP A 1 77 ? -26.02250 6.49651 -7.39162 1.000 38.11366 77 ASP A O 1
ATOM 1141 N N . LEU A 1 78 ? -26.21246 5.96515 -5.20788 1.000 37.47851 78 LEU A N 1
ATOM 1142 C CA . LEU A 1 78 ? -25.62434 4.64378 -5.39706 1.000 36.12116 78 LEU A CA 1
ATOM 1143 C C . LEU A 1 78 ? -26.45005 3.81041 -6.36935 1.000 34.87932 78 LEU A C 1
ATOM 1144 O O . LEU A 1 78 ? -25.89778 3.14335 -7.25620 1.000 33.68149 78 LEU A O 1
ATOM 1160 N N . LEU A 1 79 ? -27.77637 3.82586 -6.21055 1.000 34.60456 79 LEU A N 1
ATOM 1161 C CA . LEU A 1 79 ? -28.63443 3.08935 -7.13050 1.000 34.69336 79 LEU A CA 1
ATOM 1162 C C . LEU A 1 79 ? -28.52411 3.64495 -8.54523 1.000 37.32711 79 LEU A C 1
ATOM 1163 O O . LEU A 1 79 ? -28.52350 2.88202 -9.51345 1.000 36.32110 79 LEU A O 1
ATOM 1179 N N . GLU A 1 80 ? -28.42611 4.96913 -8.68498 1.000 36.72554 80 GLU A N 1
ATOM 1180 C CA . GLU A 1 80 ? -28.27181 5.56698 -10.00764 1.000 37.90262 80 GLU A CA 1
ATOM 1181 C C . GLU A 1 80 ? -27.01298 5.05816 -10.69555 1.000 36.53077 80 GLU A C 1
ATOM 1182 O O . GLU A 1 80 ? -27.03276 4.73201 -11.88816 1.000 39.14389 80 GLU A O 1
ATOM 1194 N N . ILE A 1 81 ? -25.90452 4.98755 -9.96187 1.000 37.07134 81 ILE A N 1
ATOM 1195 C CA . ILE A 1 81 ? -24.66540 4.49533 -10.55964 1.000 37.60030 81 ILE A CA 1
ATOM 1196 C C . ILE A 1 81 ? -24.80855 3.02556 -10.95065 1.000 37.72428 81 ILE A C 1
ATOM 1197 O O . ILE A 1 81 ? -24.53559 2.63089 -12.09738 1.000 37.22164 81 ILE A O 1
ATOM 1213 N N . TRP A 1 82 ? -25.19579 2.18712 -9.98723 1.000 36.86122 82 TRP A N 1
ATOM 1214 C CA . TRP A 1 82 ? -25.33001 0.76444 -10.27575 1.000 36.72785 82 TRP A CA 1
ATOM 1215 C C . TRP A 1 82 ? -26.24706 0.53189 -11.46687 1.000 38.06369 82 TRP A C 1
ATOM 1216 O O . TRP A 1 82 ? -25.95613 -0.31086 -12.32033 1.000 38.18252 82 TRP A O 1
ATOM 1237 N N . LYS A 1 83 ? -27.36161 1.26617 -11.53148 1.000 37.61342 83 LYS A N 1
ATOM 1238 C CA . LYS A 1 83 ? -28.26130 1.24168 -12.67913 1.000 38.69285 83 LYS A CA 1
ATOM 1239 C C . LYS A 1 83 ? -27.49735 1.27879 -13.99681 1.000 39.05101 83 LYS A C 1
ATOM 1240 O O . LYS A 1 83 ? -27.54238 0.32846 -14.78341 1.000 39.50770 83 LYS A O 1
ATOM 1259 N N . LYS A 1 84 ? -26.77690 2.37034 -14.24798 1.000 40.42994 84 LYS A N 1
ATOM 1260 C CA . LYS A 1 84 ? -26.04884 2.50113 -15.50365 1.000 40.67839 84 LYS A CA 1
ATOM 1261 C C . LYS A 1 84 ? -25.00458 1.40747 -15.66770 1.000 38.93323 84 LYS A C 1
ATOM 1262 O O . LYS A 1 84 ? -24.65035 1.05019 -16.79887 1.000 39.56371 84 LYS A O 1
ATOM 1281 N N . VAL A 1 85 ? -24.51079 0.85186 -14.56285 1.000 39.38049 85 VAL A N 1
ATOM 1282 C CA . VAL A 1 85 ? -23.50201 -0.19456 -14.69087 1.000 39.20504 85 VAL A CA 1
ATOM 1283 C C . VAL A 1 85 ? -24.12756 -1.49934 -15.17726 1.000 39.59450 85 VAL A C 1
ATOM 1284 O O . VAL A 1 85 ? -23.56687 -2.18474 -16.04019 1.000 39.62273 85 VAL A O 1
ATOM 1297 N N . VAL A 1 86 ? -25.28542 -1.87517 -14.63304 1.000 40.25250 86 VAL A N 1
ATOM 1298 C CA . VAL A 1 86 ? -25.79040 -3.22386 -14.88274 1.000 41.52379 86 VAL A CA 1
ATOM 1299 C C . VAL A 1 86 ? -26.50539 -3.30151 -16.22048 1.000 41.50264 86 VAL A C 1
ATOM 1300 O O . VAL A 1 86 ? -26.38751 -4.30353 -16.93799 1.000 43.28536 86 VAL A O 1
ATOM 1313 N N . ILE A 1 87 ? -27.27929 -2.28042 -16.56489 1.000 39.78459 87 ILE A N 1
ATOM 1314 C CA . ILE A 1 87 ? -28.01506 -2.32876 -17.82490 1.000 41.71062 87 ILE A CA 1
ATOM 1315 C C . ILE A 1 87 ? -26.95489 -2.38661 -18.93136 1.000 42.51883 87 ILE A C 1
ATOM 1316 O O . ILE 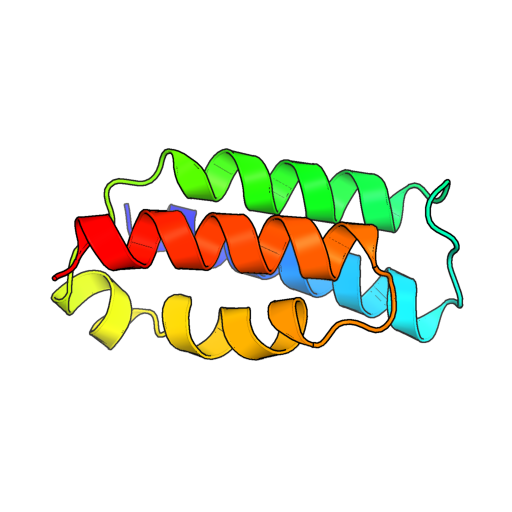A 1 87 ? -26.88573 -3.37572 -19.67052 1.000 40.84629 87 ILE A O 1
#

Foldseek 3Di:
DLVLVLVLLVQLVVLLVCCQVVVHACPDPSVVSNLVSLVVNLPDLDEPVSCVVRVSLVVLVVQCVRPHVSSVVSSVVSNVSVVVRHD

Secondary structure (DSSP, 8-state):
-HHHHHHHHHHHHHHHHHHHHTT--TTSHHHHHHHHHHHHHHTS---HHHHHHH-HHHHHHHHHT-SSHHHHHHHHHHHHHHHHHH-

InterPro domains:
  IPR001222 Zinc finger, TFIIS-type [PF01096] (338-376)
  IPR001222 Zinc finger, TFIIS-type [PS00466] (340-375)
  IPR001222 Zinc finger, TFIIS-type [PS51133] (336-376)
  IPR001222 Zinc finger, TFIIS-type [SM00440] (338-377)
  IPR003617 Transcription elongation factor, TFIIS/CRSP70, N-terminal, sub-type [SM00509] (8-88)
  IPR003618 Transcription elongation factor S-II, central domain [PF07500] (207-325)
  IPR003618 Transcription elongation factor S-II, central domain [PS51321] (210-333)
  IPR003618 Transcription elongation factor S-II, central domain [SM00510] (208-316)
  IPR006289 Transcription elongation factor, TFIIS [TIGR01385] (11-378)
  IPR017923 Transcription factor IIS, N-terminal [PF08711] (36-86)
  IPR017923 Transcription factor IIS, N-terminal [PS51319] (10-89)
  IPR035100 Transcription elongation factor, IIS-type [PIRSF006704] (4-378)
  IPR035441 TFIIS/LEDGF domain superfamily [G3DSA:1.20.930.10] (1-101)
  IPR035441 TFIIS/LEDGF domain superfamily [SSF47676] (27-99)
  IPR036575 Transcription elongation factor S-II, central domain superfamily [G3DSA:1.10.472.30] (181-306)
  IPR036575 Transcription elongation factor S-II, central domain superfamily [SSF46942] (192-308)

Organism: Arabidopsis thaliana (NCBI:txid3702)

CATH classification: 1.20.930.10

Sequence (87 aa):
MESDLIDLFEGAKKAADAAALDGVTSSGPEVSQCIDALKQLKKFPVTYDTLVATQVGKKLRSLAKHPVEDIKSVATDLLEIWKKVVI

Solvent-accessible surface area: 5289 Å² total; per-residue (Å²): 184,73,69,71,2,53,84,38,5,102,35,0,89,158,5,0,54,32,1,51,158,102,68,23,73,57,106,11,95,44,2,57,110,0,28,82,9,0,97,99,0,51,179,39,117,7,75,148,103,20,34,74,76,8,80,0,10,148,90,0,130,69,3,17,154,14,115,21,116,68,0,85,56,20,0,58,74,0,25,74,67,4,106,145,78,41,163

GO terms:
  GO:0005634 nucleus (C, IDA)
  GO:0009408 response to heat (P, IEP)
  GO:0034243 regulation of transcription elongation by RNA polymerase II (P, IMP)
  GO:0009739 response to gibberellin (P, IMP)
  GO:0009845 seed germination (P, IMP)
  GO:0009910 negative regulation of flower development (P, IMP)
  GO:0010162 seed dormancy process (P, IMP)

Nearest PDB structures (foldseek):
  8h6r-assembly1_A  TM=1.012E+00  e=5.085E-13  Arabidopsis thaliana
  7xgw-assembly6_E  TM=8.188E-01  e=1.912E-01  Trypanosoma brucei brucei TREU927
  7tmm-assembly1_P  TM=7.326E-01  e=5.142E-01  Saccharomyces cerevisiae
  3sl9-assembly4_G  TM=5.911E-01  e=2.674E+00  Homo sapiens
  2z6h-assembly1_A  TM=5.877E-01  e=7.595E+00  Homo sapiens

Radius of gyration: 12.22 Å; Cα contacts (8 Å, |Δi|>4): 99; chains: 1; bounding box: 21×29×36 Å

B-factor: mean 43.78, std 7.56, range [22.15, 76.03]